Protein AF-A0A820QYN9-F1 (afdb_monomer_lite)

InterPro domains:
  IPR008030 NmrA-like domain [PF05368] (2-149)
  IPR036291 NAD(P)-binding domain superfamily [SSF51735] (1-142)
  IPR051164 NmrA-like oxidoreductase [PTHR42748] (2-148)

Secondary structure (DSSP, 8-state):
--EEEE---HHHHHHHHHHHHHHHHHHHHHHTS---EEEEEE---HHHHTTT-GGG--HHHHHHHHHHHHHTTS---SSS-EEEEEE---BGGGGTTSTTPPEEPTTS-EE---S-TT-----B-HHHHHHHHHHHHHTHHHHTT-EEE-

Organism: NCBI:txid433720

Radius of gyration: 17.47 Å; chains: 1; bounding box: 42×30×56 Å

Structure (mmCIF, N/CA/C/O backbone):
data_AF-A0A820QYN9-F1
#
_entry.id   AF-A0A820QYN9-F1
#
loop_
_atom_site.group_PDB
_atom_site.id
_atom_site.type_symbol
_atom_site.label_atom_id
_atom_site.label_alt_id
_atom_site.label_comp_id
_atom_site.label_asym_id
_atom_site.label_entity_id
_atom_site.label_seq_id
_atom_site.pdbx_PDB_ins_code
_atom_site.Cartn_x
_atom_site.Cartn_y
_atom_site.Cartn_z
_atom_site.occupancy
_atom_site.B_iso_or_equiv
_atom_site.auth_seq_id
_atom_site.auth_comp_id
_atom_site.auth_asym_id
_atom_site.auth_atom_id
_atom_site.pdbx_PDB_model_num
ATOM 1 N N . CYS A 1 1 ? -21.119 -4.024 9.370 1.00 60.19 1 CYS A N 1
ATOM 2 C CA . CYS A 1 1 ? -19.934 -4.549 8.656 1.00 60.19 1 CYS A CA 1
ATOM 3 C C . CYS A 1 1 ? -18.810 -4.736 9.675 1.00 6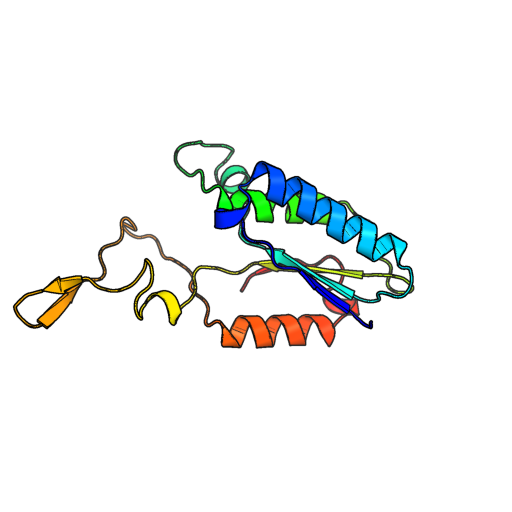0.19 1 CYS A C 1
ATOM 5 O O . CYS A 1 1 ? -18.641 -3.837 10.489 1.00 60.19 1 CYS A O 1
ATOM 7 N N . TYR A 1 2 ? -18.095 -5.868 9.686 1.00 88.06 2 TYR A N 1
ATOM 8 C CA . TYR A 1 2 ? -17.002 -6.101 10.649 1.00 88.06 2 TYR A CA 1
ATOM 9 C C . TYR A 1 2 ? -15.780 -5.216 10.352 1.00 88.06 2 TYR A C 1
ATOM 11 O O . TYR A 1 2 ? -15.259 -4.555 11.248 1.00 88.06 2 TYR A O 1
ATOM 19 N N . GLY A 1 3 ? -15.367 -5.129 9.089 1.00 95.25 3 GLY A N 1
ATOM 20 C CA . GLY A 1 3 ? -14.216 -4.336 8.678 1.00 95.25 3 GLY A CA 1
ATOM 21 C C . GLY A 1 3 ? -14.281 -3.921 7.214 1.00 95.25 3 GLY A C 1
ATOM 22 O O . GLY A 1 3 ? -15.192 -4.318 6.492 1.00 95.25 3 GLY A O 1
ATOM 23 N N . VAL A 1 4 ? -13.338 -3.089 6.787 1.00 97.56 4 VAL A N 1
ATOM 24 C CA . VAL A 1 4 ? -13.242 -2.589 5.411 1.00 97.56 4 VAL A CA 1
ATOM 25 C C . VAL A 1 4 ? -11.795 -2.641 4.942 1.00 97.56 4 VAL A C 1
ATOM 27 O O . VAL A 1 4 ? -10.883 -2.356 5.713 1.00 97.56 4 VAL A O 1
ATOM 30 N N . PHE A 1 5 ? -11.603 -2.997 3.676 1.00 98.38 5 PHE A N 1
ATOM 31 C CA . PHE A 1 5 ? -10.343 -2.844 2.962 1.00 98.38 5 PHE A CA 1
ATOM 32 C C . PHE A 1 5 ? -10.532 -1.742 1.921 1.00 98.38 5 PHE A C 1
ATOM 34 O O . PHE A 1 5 ? -11.375 -1.872 1.033 1.00 98.38 5 PHE A O 1
ATOM 41 N N . VAL A 1 6 ? -9.810 -0.634 2.069 1.00 98.38 6 VAL A N 1
ATOM 42 C CA . VAL A 1 6 ? -9.972 0.559 1.235 1.00 98.38 6 VAL A CA 1
ATOM 43 C C . VAL A 1 6 ? -8.789 0.677 0.292 1.00 98.38 6 VAL A C 1
ATOM 45 O O . VAL A 1 6 ? -7.654 0.847 0.730 1.00 98.38 6 VAL A O 1
ATOM 48 N N . ASN A 1 7 ? -9.077 0.625 -1.005 1.00 97.81 7 ASN A N 1
ATOM 49 C CA . ASN A 1 7 ? -8.119 0.884 -2.067 1.00 97.81 7 ASN A CA 1
ATOM 50 C C . ASN A 1 7 ? -8.708 1.898 -3.052 1.00 97.81 7 ASN A C 1
ATOM 52 O O . ASN A 1 7 ? -9.770 1.670 -3.627 1.00 97.81 7 ASN A O 1
ATOM 56 N N . THR A 1 8 ? -8.015 3.015 -3.223 1.00 97.31 8 THR A N 1
ATOM 57 C CA . THR A 1 8 ? -8.332 4.090 -4.174 1.00 97.31 8 THR A CA 1
ATOM 58 C C . THR A 1 8 ? -7.474 3.977 -5.438 1.00 97.31 8 THR A C 1
ATOM 60 O O . THR A 1 8 ? -6.556 3.158 -5.490 1.00 97.31 8 THR A O 1
ATOM 63 N N . ASP A 1 9 ? -7.756 4.782 -6.460 1.00 95.12 9 ASP A N 1
ATOM 64 C CA . ASP A 1 9 ? -7.000 4.767 -7.714 1.00 95.12 9 ASP A CA 1
ATOM 65 C C . ASP A 1 9 ? -6.595 6.176 -8.165 1.00 95.12 9 ASP A C 1
ATOM 67 O O . ASP A 1 9 ? -7.352 6.876 -8.843 1.00 95.12 9 ASP A O 1
ATOM 71 N N . SER A 1 10 ? -5.370 6.568 -7.815 1.00 93.94 10 SER A N 1
ATOM 72 C CA . SER A 1 10 ? -4.752 7.821 -8.254 1.00 93.94 10 SER A CA 1
ATOM 73 C C . SER A 1 10 ? -4.639 7.975 -9.774 1.00 93.94 10 SER A C 1
ATOM 75 O O . SER A 1 10 ? -4.606 9.112 -10.237 1.00 93.94 10 SER A O 1
ATOM 77 N N . PHE A 1 11 ? -4.613 6.898 -10.570 1.00 93.25 11 PHE A N 1
ATOM 78 C CA . PHE A 1 11 ? -4.604 7.046 -12.031 1.00 93.25 11 PHE A CA 1
ATOM 79 C C . PHE A 1 11 ? -5.915 7.649 -12.545 1.00 93.25 11 PHE A C 1
ATOM 81 O O . PHE A 1 11 ? -5.906 8.399 -13.518 1.00 93.25 11 PHE A O 1
ATOM 88 N N . THR A 1 12 ? -7.029 7.358 -11.869 1.00 95.75 12 THR A N 1
ATOM 89 C CA . THR A 1 12 ? -8.351 7.878 -12.232 1.00 95.75 12 THR A CA 1
ATOM 90 C C . THR A 1 12 ? -8.628 9.245 -11.611 1.00 95.75 12 THR A C 1
ATOM 92 O O . THR A 1 12 ? -9.139 10.134 -12.290 1.00 95.75 12 THR A O 1
ATOM 95 N N . ILE A 1 13 ? -8.337 9.423 -10.318 1.00 95.62 13 ILE A N 1
ATOM 96 C CA . ILE A 1 13 ? -8.771 10.623 -9.572 1.00 95.62 13 ILE A CA 1
ATOM 97 C C . ILE A 1 13 ? -7.656 11.650 -9.339 1.00 95.62 13 ILE A C 1
ATOM 99 O O . ILE A 1 13 ? -7.941 12.778 -8.941 1.00 95.62 13 ILE A O 1
ATOM 103 N N . GLY A 1 14 ? -6.402 11.286 -9.604 1.00 96.56 14 GLY A N 1
ATOM 104 C CA . GLY A 1 14 ? -5.234 12.105 -9.301 1.00 96.56 14 GLY A CA 1
ATOM 105 C C . GLY A 1 14 ? -4.887 12.138 -7.810 1.00 96.56 14 GLY A C 1
ATOM 106 O O . GLY A 1 14 ? -5.719 11.890 -6.933 1.00 96.56 14 GLY A O 1
ATOM 107 N N . GLU A 1 15 ? -3.637 12.499 -7.520 1.00 96.12 15 GLU A N 1
ATOM 108 C CA . GLU A 1 15 ? -3.089 12.499 -6.160 1.00 96.12 15 GLU A CA 1
ATOM 109 C C . GLU A 1 15 ? -3.909 13.369 -5.192 1.00 96.12 15 GLU A C 1
ATOM 111 O O . GLU A 1 15 ? -4.254 12.939 -4.091 1.00 96.12 15 GLU A O 1
ATOM 116 N N . GLN A 1 16 ? -4.263 14.590 -5.610 1.00 96.88 16 GLN A N 1
ATOM 117 C CA . GLN A 1 16 ? -4.970 15.551 -4.759 1.00 96.88 16 GLN A CA 1
ATOM 118 C C . GLN A 1 16 ? -6.328 15.010 -4.288 1.00 96.88 16 GLN A C 1
ATOM 120 O O . GLN A 1 16 ? -6.670 15.127 -3.107 1.00 96.88 16 GLN A O 1
ATOM 125 N N . ALA A 1 17 ? -7.104 14.415 -5.198 1.00 97.88 17 ALA A N 1
ATOM 126 C CA . ALA A 1 17 ? -8.398 13.845 -4.849 1.00 97.88 17 ALA A CA 1
ATOM 127 C C . ALA A 1 17 ? -8.241 12.547 -4.051 1.00 97.88 17 ALA A C 1
ATOM 129 O O . ALA A 1 17 ? -9.036 12.310 -3.143 1.00 97.88 17 ALA A O 1
ATOM 130 N N . GLU A 1 18 ? -7.216 11.734 -4.332 1.00 98.38 18 GLU A N 1
ATOM 131 C CA . GLU A 1 18 ? -6.937 10.516 -3.569 1.00 98.38 18 GLU A CA 1
ATOM 132 C C . GLU A 1 18 ? -6.633 10.818 -2.100 1.00 98.38 18 GLU A C 1
ATOM 134 O O . GLU A 1 18 ? -7.191 10.162 -1.219 1.00 98.38 18 GLU A O 1
ATOM 139 N N . VAL A 1 19 ? -5.825 11.843 -1.820 1.00 98.38 19 VAL A N 1
ATOM 140 C CA . VAL A 1 19 ? -5.513 12.251 -0.443 1.00 98.38 19 VAL A CA 1
ATOM 141 C C . VAL A 1 19 ? -6.779 12.672 0.302 1.00 98.38 19 VAL A C 1
ATOM 143 O O . VAL A 1 19 ? -7.042 12.182 1.402 1.00 98.38 19 VAL A O 1
ATOM 146 N N . PHE A 1 20 ? -7.595 13.541 -0.305 1.00 98.38 20 PHE A N 1
ATOM 147 C CA . PHE A 1 20 ? -8.856 13.969 0.299 1.00 98.38 20 PHE A CA 1
ATOM 148 C C . PHE A 1 20 ? -9.811 12.787 0.516 1.00 98.38 20 PHE A C 1
ATOM 150 O O . PHE A 1 20 ? -10.346 12.613 1.612 1.00 98.38 20 PHE A O 1
ATOM 157 N N . ALA A 1 21 ? -10.011 11.954 -0.508 1.00 98.31 21 ALA A N 1
ATOM 158 C CA . ALA A 1 21 ? -10.921 10.819 -0.449 1.00 98.31 21 ALA A CA 1
ATOM 159 C C . ALA A 1 21 ? -10.474 9.787 0.595 1.00 98.31 21 ALA A C 1
ATOM 161 O O . ALA A 1 21 ? -11.304 9.320 1.369 1.00 98.31 21 ALA A O 1
ATOM 162 N N . GLY A 1 22 ? -9.179 9.470 0.670 1.00 98.44 22 GLY A N 1
ATOM 163 C CA . GLY A 1 22 ? -8.634 8.524 1.645 1.00 98.44 22 GLY A CA 1
ATOM 164 C C . GLY A 1 22 ? -8.875 8.967 3.089 1.00 98.44 22 GLY A C 1
ATOM 165 O O . GLY A 1 22 ? -9.389 8.188 3.895 1.00 98.44 22 GLY A O 1
ATOM 166 N N . ILE A 1 23 ? -8.599 10.240 3.398 1.00 98.75 23 ILE A N 1
ATOM 167 C CA . ILE A 1 23 ? -8.901 10.833 4.712 1.00 98.75 23 ILE A CA 1
ATOM 168 C C . ILE A 1 23 ? -10.410 10.790 4.977 1.00 98.75 23 ILE A C 1
ATOM 170 O O . ILE A 1 23 ? -10.848 10.327 6.032 1.00 98.75 23 ILE A O 1
ATOM 174 N N . ARG A 1 24 ? -11.228 11.203 4.003 1.00 98.56 24 ARG A N 1
ATOM 175 C CA . ARG A 1 24 ? -12.680 11.274 4.184 1.00 98.56 24 ARG A CA 1
ATOM 176 C C . ARG A 1 24 ? -13.316 9.901 4.403 1.00 98.56 24 ARG A C 1
ATOM 178 O O . 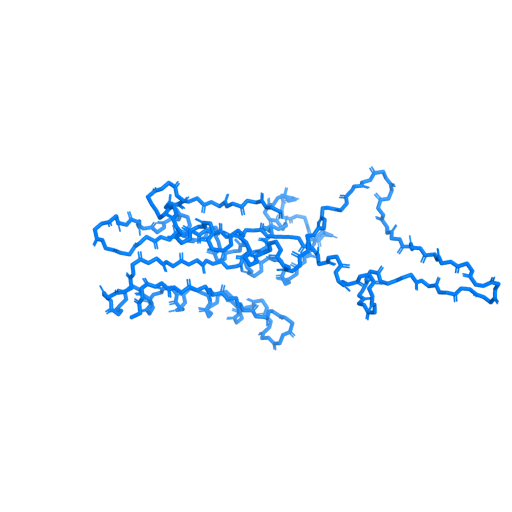ARG A 1 24 ? -14.225 9.772 5.222 1.00 98.56 24 ARG A O 1
ATOM 185 N N . ILE A 1 25 ? -12.843 8.869 3.709 1.00 98.50 25 ILE A N 1
ATOM 186 C CA . ILE A 1 25 ? -13.305 7.488 3.895 1.00 98.50 25 ILE A CA 1
ATOM 187 C C . ILE A 1 25 ? -12.961 6.994 5.310 1.00 98.50 25 ILE A C 1
ATOM 189 O O . ILE A 1 25 ? -13.809 6.374 5.955 1.00 98.50 25 ILE A O 1
ATOM 193 N N . PHE A 1 26 ? -11.774 7.317 5.835 1.00 98.50 26 PHE A N 1
ATOM 194 C CA . PHE A 1 26 ? -11.399 6.989 7.214 1.00 98.50 26 PHE A CA 1
ATOM 195 C C . PHE A 1 26 ? -12.298 7.685 8.249 1.00 98.50 26 PHE A C 1
ATOM 197 O O . PHE A 1 26 ? -12.757 7.059 9.208 1.00 98.50 26 PHE A O 1
ATOM 204 N N . GLU A 1 27 ? -12.592 8.972 8.061 1.00 98.25 27 GLU A N 1
ATOM 205 C CA . GLU A 1 27 ? -13.506 9.713 8.938 1.00 98.25 27 GLU A CA 1
ATOM 206 C C . GLU A 1 27 ? -14.911 9.103 8.941 1.00 98.25 27 GLU A C 1
ATOM 208 O O . GLU A 1 27 ? -15.498 8.901 10.004 1.00 98.25 27 GLU A O 1
ATOM 213 N N . LEU A 1 28 ? -15.443 8.763 7.762 1.00 97.88 28 LEU A N 1
ATOM 214 C CA . LEU A 1 28 ? -16.737 8.090 7.625 1.00 97.88 28 LEU A CA 1
ATOM 215 C C . LEU A 1 28 ? -16.737 6.734 8.341 1.00 97.88 28 LEU A C 1
ATOM 217 O O . LEU A 1 28 ? -17.688 6.407 9.051 1.00 97.88 28 LEU A O 1
ATOM 221 N N . ALA A 1 29 ? -15.652 5.971 8.215 1.00 96.88 29 ALA A N 1
ATOM 222 C CA . ALA A 1 29 ? -15.476 4.707 8.918 1.00 96.88 29 ALA A CA 1
ATOM 223 C C . ALA A 1 29 ? -15.540 4.874 10.448 1.00 96.88 29 ALA A C 1
ATOM 225 O O . ALA A 1 29 ? -16.216 4.088 11.117 1.00 96.88 29 ALA A O 1
ATOM 226 N N . LYS A 1 30 ? -14.923 5.929 11.003 1.00 95.12 30 LYS A N 1
ATOM 227 C CA . LYS A 1 30 ? -15.059 6.280 12.429 1.00 95.12 30 LYS A CA 1
ATOM 228 C C . LYS A 1 30 ? -16.493 6.685 12.789 1.00 95.12 30 LYS A C 1
ATOM 230 O O . LYS A 1 30 ? -17.002 6.233 13.812 1.00 95.12 30 LYS A O 1
ATOM 235 N N . GLN A 1 31 ? -17.153 7.497 11.959 1.00 95.94 31 GLN A N 1
ATOM 236 C CA . GLN A 1 31 ? -18.513 8.005 12.206 1.00 95.94 31 GLN A CA 1
ATOM 237 C C . GLN A 1 31 ? -19.572 6.897 12.270 1.00 95.94 31 GLN A C 1
ATOM 239 O O . GLN A 1 31 ? -20.515 6.998 13.049 1.00 95.94 31 GLN A O 1
ATOM 244 N N . VAL A 1 32 ? -19.411 5.824 11.491 1.00 94.69 32 VAL A N 1
ATOM 245 C CA . VAL A 1 32 ? -20.348 4.688 11.474 1.00 94.69 32 VAL A CA 1
ATOM 246 C C . VAL A 1 32 ? -20.439 3.978 12.834 1.00 94.69 32 VAL A C 1
ATOM 248 O O . VAL A 1 32 ? -21.454 3.342 13.122 1.00 94.69 32 VAL A O 1
ATOM 251 N N . GLY A 1 33 ? -19.392 4.032 13.667 1.00 92.25 33 GLY A N 1
ATOM 252 C CA . GLY A 1 33 ? -19.367 3.497 15.039 1.00 92.25 33 GLY A CA 1
ATOM 253 C C . GLY A 1 33 ? -19.414 1.966 15.174 1.00 92.25 33 GLY A C 1
ATOM 254 O O . GLY A 1 33 ? -18.989 1.418 16.189 1.00 92.25 33 GLY A O 1
ATOM 255 N N . THR A 1 34 ? -19.889 1.249 14.153 1.00 94.94 34 THR A N 1
ATOM 256 C CA . THR A 1 34 ? -20.002 -0.221 14.150 1.00 94.94 34 THR A CA 1
ATOM 257 C C . THR A 1 34 ? -18.820 -0.931 13.492 1.00 94.94 34 THR A C 1
ATOM 259 O O . THR A 1 34 ? -18.662 -2.138 13.678 1.00 94.94 34 THR A O 1
ATOM 262 N N . LEU A 1 35 ? -17.976 -0.207 12.750 1.00 96.38 35 LEU A N 1
ATOM 263 C CA . LEU A 1 35 ? -16.806 -0.771 12.083 1.00 96.38 35 LEU A CA 1
ATOM 264 C C . LEU A 1 35 ? -15.721 -1.126 13.106 1.00 96.38 35 LEU A C 1
ATOM 266 O O . LEU A 1 35 ? -15.363 -0.306 13.950 1.00 96.38 35 LEU A O 1
ATOM 270 N N . LYS A 1 36 ? -15.178 -2.344 13.034 1.00 97.06 36 LYS A N 1
ATOM 271 C CA . LYS A 1 36 ? -14.175 -2.831 13.989 1.00 97.06 36 LYS A CA 1
ATOM 272 C C . LYS A 1 36 ? -12.756 -2.759 13.458 1.00 97.06 36 LYS A C 1
ATOM 274 O O . LYS A 1 36 ? -11.854 -2.524 14.262 1.00 97.06 36 LYS A O 1
ATOM 279 N N . HIS A 1 37 ? -12.549 -2.933 12.154 1.00 98.06 37 HIS A N 1
ATOM 280 C CA . HIS A 1 37 ? -11.214 -2.927 11.551 1.00 98.06 37 HIS A CA 1
ATOM 281 C C . HIS A 1 37 ? -11.203 -2.215 10.198 1.00 98.06 37 HIS A C 1
ATOM 283 O O . HIS A 1 37 ? -11.922 -2.596 9.278 1.00 98.06 37 HIS A O 1
ATOM 289 N N . TYR A 1 38 ? -10.381 -1.181 10.080 1.00 98.56 38 TYR A N 1
ATOM 290 C CA . TYR A 1 38 ? -10.121 -0.459 8.842 1.00 98.56 38 TYR A CA 1
ATOM 291 C C . TYR A 1 38 ? -8.739 -0.822 8.291 1.00 98.56 38 TYR A C 1
ATOM 293 O O . TYR A 1 38 ? -7.750 -0.689 9.006 1.00 98.56 38 TYR A O 1
ATOM 301 N N . ILE A 1 39 ? -8.651 -1.237 7.031 1.00 98.69 39 ILE A N 1
ATOM 302 C CA . ILE A 1 39 ? -7.379 -1.492 6.348 1.00 98.69 39 ILE A CA 1
ATOM 303 C C . ILE A 1 39 ? -7.240 -0.509 5.189 1.00 98.69 39 ILE A C 1
ATOM 305 O O . ILE A 1 39 ? -8.112 -0.449 4.323 1.00 98.69 39 ILE A O 1
ATOM 309 N N . TRP A 1 40 ? -6.139 0.240 5.164 1.00 98.75 40 TRP A N 1
ATOM 310 C CA . TRP A 1 40 ? -5.752 1.072 4.024 1.00 98.75 40 TRP A CA 1
ATOM 311 C C . TRP A 1 40 ? -4.769 0.323 3.127 1.00 98.75 40 TRP A C 1
ATOM 313 O O . TRP A 1 40 ? -3.708 -0.099 3.589 1.00 98.75 40 TRP A O 1
ATOM 323 N N . SER A 1 41 ? -5.118 0.177 1.851 1.00 98.50 41 SER A N 1
ATOM 324 C CA . SER A 1 41 ? -4.223 -0.325 0.811 1.00 98.50 41 SER A CA 1
ATOM 325 C C . SER A 1 41 ? -3.284 0.794 0.380 1.00 98.50 41 SER A C 1
ATOM 327 O O . SER A 1 41 ? -3.689 1.719 -0.331 1.00 98.50 41 SER A O 1
ATOM 329 N N . SER A 1 42 ? -2.034 0.716 0.826 1.00 98.25 42 SER A N 1
ATOM 330 C CA . SER A 1 42 ? -1.031 1.742 0.583 1.00 98.25 42 SER A CA 1
ATOM 331 C C . SER A 1 42 ? 0.030 1.307 -0.419 1.00 98.25 42 SER A C 1
ATOM 333 O O . SER A 1 42 ? 0.226 0.131 -0.725 1.00 98.25 42 SER A O 1
ATOM 335 N N . LEU A 1 43 ? 0.756 2.314 -0.882 1.00 97.44 43 LEU A N 1
ATOM 336 C CA . LEU A 1 43 ? 2.067 2.198 -1.492 1.00 97.44 43 LEU A CA 1
ATOM 337 C C . LEU A 1 43 ? 3.051 3.025 -0.653 1.00 97.44 43 LEU A C 1
ATOM 339 O O . LEU A 1 43 ? 2.659 3.741 0.276 1.00 97.44 43 LEU A O 1
ATOM 343 N N . ASP A 1 44 ? 4.342 2.905 -0.943 1.00 96.00 44 ASP A N 1
ATOM 344 C CA . ASP A 1 44 ? 5.355 3.671 -0.228 1.00 96.00 44 ASP A CA 1
ATOM 345 C C . ASP A 1 44 ? 5.226 5.178 -0.477 1.00 96.00 44 ASP A C 1
ATOM 347 O O . ASP A 1 44 ? 5.018 5.621 -1.601 1.00 96.00 44 ASP A O 1
ATOM 351 N N . TYR A 1 45 ? 5.455 5.989 0.559 1.00 96.69 45 TYR A N 1
ATOM 352 C CA . TYR A 1 45 ? 5.542 7.439 0.402 1.00 96.69 45 TYR A CA 1
ATOM 353 C C . TYR A 1 45 ? 6.919 7.837 -0.160 1.00 96.69 45 TYR A C 1
ATOM 355 O O . TYR A 1 45 ? 7.820 8.232 0.587 1.00 96.69 45 TYR A O 1
ATOM 363 N N . ILE A 1 46 ? 7.096 7.680 -1.475 1.00 96.06 46 ILE A N 1
ATOM 364 C CA . ILE A 1 46 ? 8.389 7.805 -2.161 1.00 96.06 46 ILE A CA 1
ATOM 365 C C . ILE A 1 46 ? 9.025 9.168 -1.918 1.00 96.06 46 ILE A C 1
ATOM 367 O O . ILE A 1 46 ? 10.160 9.218 -1.454 1.00 96.06 46 ILE A O 1
ATOM 371 N N . THR A 1 47 ? 8.287 10.259 -2.123 1.00 95.94 47 THR A N 1
ATOM 372 C CA . THR A 1 47 ? 8.818 11.616 -1.931 1.00 95.94 47 THR A CA 1
ATOM 373 C C . THR A 1 47 ? 9.327 11.826 -0.502 1.00 95.94 47 THR A C 1
ATOM 375 O O . THR A 1 47 ? 10.397 12.393 -0.312 1.00 95.94 47 THR A O 1
ATOM 378 N N . LYS A 1 48 ? 8.646 11.301 0.527 1.00 96.69 48 LYS A N 1
ATOM 379 C CA . LYS A 1 48 ? 9.155 11.353 1.911 1.00 96.69 48 LYS A CA 1
ATOM 380 C C . LYS A 1 48 ? 10.419 10.501 2.088 1.00 96.69 48 LYS A C 1
ATOM 382 O O . LYS A 1 48 ? 11.373 10.952 2.719 1.00 96.69 48 LYS A O 1
ATOM 387 N N . LYS A 1 49 ? 10.456 9.289 1.519 1.00 95.81 49 LYS A N 1
ATOM 388 C CA . LYS A 1 49 ? 11.618 8.380 1.587 1.00 95.81 49 LYS A CA 1
ATOM 389 C C . LYS A 1 49 ? 12.864 8.935 0.895 1.00 95.81 49 LYS A C 1
ATOM 391 O O . LYS A 1 49 ? 13.973 8.656 1.337 1.00 95.81 49 LYS A O 1
ATOM 396 N N . THR A 1 50 ? 12.693 9.702 -0.175 1.00 96.50 50 THR A N 1
ATOM 397 C CA . THR A 1 50 ? 13.787 10.268 -0.978 1.00 96.50 50 THR A CA 1
ATOM 398 C C . THR A 1 50 ? 14.164 11.688 -0.557 1.00 96.50 50 THR A C 1
ATOM 400 O O . THR A 1 50 ? 14.836 12.395 -1.307 1.00 96.50 50 THR A O 1
ATOM 403 N N . ASN A 1 51 ? 13.760 12.107 0.649 1.00 97.19 51 ASN A N 1
ATOM 404 C CA . ASN A 1 51 ? 14.002 13.445 1.189 1.00 97.19 51 ASN A CA 1
ATOM 405 C C . ASN A 1 51 ? 13.477 14.569 0.275 1.00 97.19 51 ASN A C 1
ATOM 407 O O . ASN A 1 51 ? 14.162 15.554 0.007 1.00 97.19 51 ASN A O 1
ATOM 411 N N . TYR A 1 52 ? 12.250 14.397 -0.211 1.00 96.19 52 TYR A N 1
ATOM 412 C CA . TYR A 1 52 ? 11.508 15.343 -1.043 1.00 96.19 52 TYR A CA 1
ATOM 413 C C . TYR A 1 52 ? 12.206 15.707 -2.355 1.00 96.19 52 TYR A C 1
ATOM 415 O O . TYR A 1 52 ? 12.041 16.809 -2.872 1.00 96.19 52 TYR A O 1
ATOM 423 N N . ASN A 1 53 ? 12.988 14.776 -2.905 1.00 96.62 53 ASN A N 1
ATOM 424 C CA . ASN A 1 53 ? 13.648 14.978 -4.183 1.00 96.62 53 ASN A CA 1
ATOM 425 C C . ASN A 1 53 ? 12.656 14.742 -5.346 1.00 96.62 53 ASN A C 1
ATOM 427 O O . ASN A 1 53 ? 12.216 13.602 -5.530 1.00 96.62 53 ASN A O 1
ATOM 431 N N . PRO A 1 54 ? 12.342 15.773 -6.156 1.00 94.94 54 PRO A N 1
ATOM 432 C CA . PRO A 1 54 ? 11.318 15.689 -7.199 1.00 94.94 54 PRO A CA 1
ATOM 433 C C . PRO A 1 54 ? 11.680 14.733 -8.343 1.00 94.94 54 PRO A C 1
ATOM 435 O O . PRO A 1 54 ? 10.799 14.284 -9.064 1.00 94.94 54 PRO A O 1
ATOM 438 N N . ILE A 1 55 ? 12.955 14.356 -8.511 1.00 95.25 55 ILE A N 1
ATOM 439 C CA . ILE A 1 55 ? 13.344 13.421 -9.584 1.00 95.25 55 ILE A CA 1
ATOM 440 C C . ILE A 1 55 ? 12.826 11.994 -9.354 1.00 95.25 55 ILE A C 1
ATOM 442 O O . ILE A 1 55 ? 12.824 11.190 -10.281 1.00 95.25 55 ILE A O 1
ATOM 446 N N . TYR A 1 56 ? 12.437 11.667 -8.119 1.00 92.69 56 TYR A N 1
ATOM 447 C CA . TYR A 1 56 ? 11.902 10.358 -7.739 1.00 92.69 56 TYR A CA 1
ATOM 448 C C . TYR A 1 56 ? 10.394 10.406 -7.471 1.00 92.69 56 TYR A C 1
ATOM 450 O O . TYR A 1 56 ? 9.855 9.501 -6.838 1.00 92.69 56 TYR A O 1
ATOM 458 N N . GLU A 1 57 ? 9.718 11.478 -7.878 1.00 91.06 57 GLU A N 1
ATOM 459 C CA . GLU A 1 57 ? 8.291 11.649 -7.641 1.00 91.06 57 GLU A CA 1
ATOM 460 C C . GLU A 1 57 ? 7.463 10.575 -8.362 1.00 91.06 57 GLU A C 1
ATOM 462 O O . GLU A 1 57 ? 7.756 10.169 -9.486 1.00 91.06 57 GLU A O 1
ATOM 467 N N . CYS A 1 58 ? 6.442 10.072 -7.668 1.00 93.75 58 CYS A N 1
ATOM 468 C CA . CYS A 1 58 ? 5.562 9.025 -8.155 1.00 93.75 58 CYS A CA 1
ATOM 469 C C . CYS A 1 58 ? 4.164 9.239 -7.562 1.00 93.75 58 CYS A C 1
ATOM 471 O O . CYS A 1 58 ? 3.847 8.732 -6.485 1.00 93.75 58 CYS A O 1
ATOM 473 N N . ASP A 1 59 ? 3.338 10.025 -8.248 1.00 92.75 59 ASP A N 1
ATOM 474 C CA . ASP A 1 59 ? 2.062 10.557 -7.744 1.00 92.75 59 ASP A CA 1
ATOM 475 C C . ASP A 1 59 ? 1.143 9.473 -7.170 1.00 92.75 59 ASP A C 1
ATOM 477 O O . ASP A 1 59 ? 0.643 9.581 -6.050 1.00 92.75 59 ASP A O 1
ATOM 481 N N . HIS A 1 60 ? 0.980 8.369 -7.905 1.00 93.50 60 HIS A N 1
ATOM 482 C CA . HIS A 1 60 ? 0.105 7.269 -7.497 1.00 93.50 60 HIS A CA 1
ATOM 483 C C . HIS A 1 60 ? 0.620 6.486 -6.278 1.00 93.50 60 HIS A C 1
ATOM 485 O O . HIS A 1 60 ? -0.175 5.873 -5.566 1.00 93.50 60 HIS A O 1
ATOM 491 N N . TYR A 1 61 ? 1.927 6.530 -6.000 1.00 96.81 61 TYR A N 1
ATOM 492 C CA . TYR A 1 61 ? 2.500 6.041 -4.743 1.00 96.81 61 TYR A CA 1
ATOM 493 C C . TYR A 1 61 ? 2.297 7.059 -3.621 1.00 96.81 61 TYR A C 1
ATOM 495 O O . TYR A 1 61 ? 1.883 6.725 -2.508 1.00 96.81 61 TYR A O 1
ATOM 503 N N . ASN A 1 62 ? 2.590 8.322 -3.921 1.00 96.88 62 ASN A N 1
ATOM 504 C CA . ASN A 1 62 ? 2.645 9.383 -2.938 1.00 96.88 62 ASN A CA 1
ATOM 505 C C . ASN A 1 62 ? 1.258 9.745 -2.378 1.00 96.88 62 ASN A C 1
ATOM 507 O O . ASN A 1 62 ? 1.161 10.046 -1.188 1.00 96.88 62 ASN A O 1
ATOM 511 N N . GLY A 1 63 ? 0.184 9.691 -3.174 1.00 97.44 63 GLY A N 1
ATOM 512 C CA . GLY A 1 63 ? -1.192 9.905 -2.699 1.00 97.44 63 GLY A CA 1
ATOM 513 C C . GLY A 1 63 ? -1.562 8.936 -1.575 1.00 97.44 63 GLY A C 1
ATOM 514 O O . GLY A 1 63 ? -1.880 9.349 -0.455 1.00 97.44 63 GLY A O 1
ATOM 515 N N . LYS A 1 64 ? -1.383 7.636 -1.828 1.00 98.19 64 LYS A N 1
ATOM 516 C CA . LYS A 1 64 ? -1.564 6.569 -0.834 1.00 98.19 64 LYS A CA 1
ATOM 517 C C . LYS A 1 64 ? -0.651 6.712 0.377 1.00 98.19 64 LYS A C 1
ATOM 519 O O . LYS A 1 64 ? -1.121 6.601 1.512 1.00 98.19 64 LYS A O 1
ATOM 524 N N . GLY A 1 65 ? 0.629 6.993 0.136 1.00 98.12 65 GLY A N 1
ATOM 525 C CA . GLY A 1 65 ? 1.635 7.163 1.177 1.00 98.12 65 GLY A CA 1
ATOM 526 C C . GLY A 1 65 ? 1.341 8.333 2.122 1.00 98.12 65 GLY A C 1
ATOM 527 O O . GLY A 1 65 ? 1.551 8.210 3.327 1.00 98.12 65 GLY A O 1
ATOM 528 N N . ARG A 1 66 ? 0.790 9.445 1.616 1.00 98.12 66 ARG A N 1
ATOM 529 C CA . ARG A 1 66 ? 0.359 10.590 2.439 1.00 98.12 66 ARG A CA 1
ATOM 530 C C . ARG A 1 66 ? -0.795 10.233 3.366 1.00 98.12 66 ARG A C 1
ATOM 532 O O . ARG A 1 66 ? -0.749 10.578 4.544 1.00 98.12 66 ARG A O 1
ATOM 539 N N . VAL A 1 67 ? -1.803 9.523 2.855 1.00 98.62 67 VAL A N 1
ATOM 540 C CA . VAL A 1 67 ? -2.931 9.053 3.676 1.00 98.62 67 VAL A CA 1
ATOM 541 C C . VAL A 1 67 ? -2.433 8.094 4.757 1.00 98.62 67 VAL A C 1
ATOM 543 O O . VAL A 1 67 ? -2.800 8.252 5.917 1.00 98.62 67 VAL A O 1
ATOM 546 N N . ALA A 1 68 ? -1.544 7.158 4.410 1.00 98.56 68 ALA A N 1
ATOM 547 C CA . ALA A 1 68 ? -0.929 6.230 5.358 1.00 98.56 68 ALA A CA 1
ATOM 548 C C . ALA A 1 68 ? -0.122 6.944 6.461 1.00 98.56 68 ALA A C 1
ATOM 550 O O . ALA A 1 68 ? -0.220 6.585 7.634 1.00 98.56 68 ALA A O 1
ATOM 551 N N . ASP A 1 69 ? 0.657 7.971 6.113 1.00 98.06 69 ASP A N 1
ATOM 552 C CA . ASP A 1 69 ? 1.437 8.766 7.074 1.00 98.06 69 ASP A CA 1
ATOM 553 C C . ASP A 1 69 ? 0.532 9.574 8.020 1.00 98.06 69 ASP A C 1
ATOM 555 O O . ASP A 1 69 ? 0.754 9.603 9.232 1.00 98.06 69 ASP A O 1
ATOM 559 N N . TRP A 1 70 ? -0.541 10.168 7.486 1.00 98.31 70 TRP A N 1
ATOM 560 C CA . TRP A 1 70 ? -1.568 10.851 8.278 1.00 98.31 70 TRP A CA 1
ATOM 561 C C . TRP A 1 70 ? -2.341 9.886 9.191 1.00 98.31 70 TRP A C 1
ATOM 563 O O . TRP A 1 70 ? -2.595 10.204 10.357 1.00 98.31 70 TRP A O 1
ATOM 573 N N . MET A 1 71 ? -2.684 8.693 8.690 1.00 98.19 71 MET A N 1
ATOM 574 C CA . MET A 1 71 ? -3.388 7.650 9.443 1.00 98.19 71 MET A CA 1
ATOM 575 C C . MET A 1 71 ? -2.605 7.213 10.682 1.00 98.19 71 MET A C 1
ATOM 577 O O . MET A 1 71 ? -3.210 6.968 11.723 1.00 98.19 71 MET A O 1
ATOM 581 N N . GLN A 1 72 ? -1.272 7.180 10.602 1.00 97.56 72 GLN A N 1
ATOM 582 C CA . GLN A 1 72 ? -0.410 6.836 11.737 1.00 97.56 72 GLN A CA 1
ATOM 583 C C . GLN A 1 72 ? -0.530 7.797 12.925 1.00 97.56 72 GLN A C 1
ATOM 585 O O . GLN A 1 72 ? -0.179 7.425 14.042 1.00 97.56 72 GLN A O 1
ATOM 590 N N . GLN A 1 73 ? -1.071 8.999 12.713 1.00 97.44 73 GLN A N 1
ATOM 591 C CA . GLN A 1 73 ? -1.344 9.970 13.775 1.00 97.44 73 GLN A CA 1
ATOM 592 C C . GLN A 1 73 ? -2.750 9.821 14.382 1.00 97.44 73 GLN A C 1
ATOM 594 O O . GLN A 1 73 ? -3.104 10.557 15.300 1.00 97.44 73 GLN A O 1
ATOM 599 N N . GLN A 1 74 ? -3.572 8.890 13.883 1.00 97.50 74 GLN A N 1
ATOM 600 C CA . GLN A 1 74 ? -4.955 8.723 14.325 1.00 97.50 74 GLN A CA 1
ATOM 601 C C . GLN A 1 74 ? -5.071 7.707 15.468 1.00 97.50 74 GLN A C 1
ATOM 603 O O . GLN A 1 74 ? -4.412 6.661 15.447 1.00 97.50 74 GLN A O 1
ATOM 608 N N . PRO A 1 75 ? -5.975 7.925 16.440 1.00 95.94 75 PRO A N 1
ATOM 609 C CA . PRO A 1 75 ? -6.194 6.968 17.513 1.00 95.94 75 PRO A CA 1
ATOM 610 C C . PRO A 1 75 ? -6.751 5.642 16.975 1.00 95.94 75 PRO A C 1
ATOM 612 O O . PRO A 1 75 ? -7.689 5.600 16.165 1.00 95.94 75 PRO A O 1
ATOM 615 N N . SER A 1 76 ? -6.202 4.543 17.484 1.00 96.69 76 SER A N 1
ATOM 616 C CA . SER A 1 76 ? -6.692 3.183 17.261 1.00 96.69 76 SER A CA 1
ATOM 617 C C . SER A 1 76 ? -7.188 2.624 18.587 1.00 96.69 76 SER A C 1
ATOM 619 O O . SER A 1 76 ? -6.447 2.621 19.566 1.00 96.69 76 SER A O 1
ATOM 621 N N . ASP A 1 77 ? -8.444 2.186 18.628 1.00 93.50 77 ASP A N 1
ATOM 622 C CA . ASP A 1 77 ? -9.079 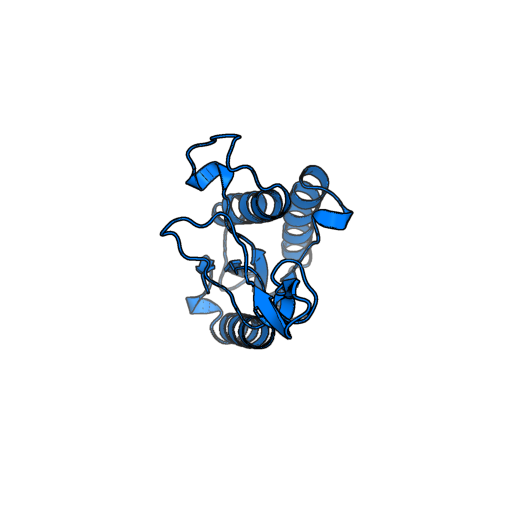1.694 19.850 1.00 93.50 77 ASP A CA 1
ATOM 623 C C . ASP A 1 77 ? -9.509 0.242 19.659 1.00 93.50 77 ASP A C 1
ATOM 625 O O . ASP A 1 77 ? -10.328 -0.073 18.790 1.00 93.50 77 ASP A O 1
ATOM 629 N N . ILE A 1 78 ? -8.972 -0.644 20.500 1.00 93.69 78 ILE A N 1
ATOM 630 C CA . ILE A 1 78 ? -9.287 -2.068 20.456 1.00 93.69 78 ILE A CA 1
ATOM 631 C C . ILE A 1 78 ? -10.762 -2.343 20.773 1.00 93.69 78 ILE A C 1
ATOM 633 O O . ILE A 1 78 ? -11.329 -3.275 20.204 1.00 93.69 78 ILE A O 1
ATOM 637 N N . ASN A 1 79 ? -11.413 -1.509 21.586 1.00 92.44 79 ASN A N 1
ATOM 638 C CA . ASN A 1 79 ? -12.840 -1.621 21.900 1.00 92.44 79 ASN A CA 1
ATOM 639 C C . ASN A 1 79 ? -13.721 -0.968 20.816 1.00 92.44 79 ASN A C 1
ATOM 641 O O . ASN A 1 79 ? -14.869 -1.370 20.592 1.00 92.44 79 ASN A O 1
ATOM 645 N N . GLY A 1 80 ? -13.156 0.006 20.103 1.00 94.19 80 GLY A N 1
ATOM 646 C CA . GLY A 1 80 ? -13.763 0.717 18.986 1.00 94.19 80 GLY A CA 1
ATOM 647 C C . GLY A 1 80 ? -13.311 0.197 17.621 1.00 94.19 80 GLY A C 1
ATOM 648 O O . GLY A 1 80 ? -13.371 -0.999 17.324 1.00 94.19 80 GLY A O 1
ATOM 649 N N . MET A 1 81 ? -12.8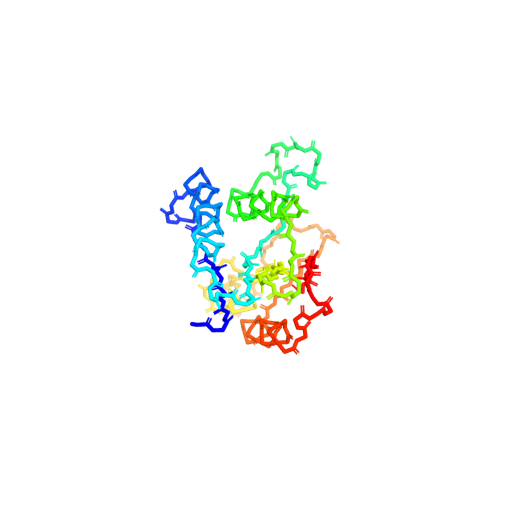99 1.128 16.763 1.00 96.94 81 MET A N 1
ATOM 650 C CA . MET A 1 81 ? -12.338 0.842 15.445 1.00 96.94 81 MET A CA 1
ATOM 651 C C . MET A 1 81 ? -10.813 0.912 15.510 1.00 96.94 81 MET A C 1
ATOM 653 O O . MET A 1 81 ? -10.266 1.988 15.796 1.00 96.94 81 MET A O 1
ATOM 657 N N . VAL A 1 82 ? -10.148 -0.192 15.161 1.00 98.19 82 VAL A N 1
ATOM 658 C CA . VAL A 1 82 ? -8.708 -0.184 14.883 1.00 98.19 82 VAL A CA 1
ATOM 659 C C . VAL A 1 82 ? -8.443 0.058 13.410 1.00 98.19 82 VAL A C 1
ATOM 661 O O . VAL A 1 82 ? -9.305 -0.193 12.561 1.00 98.19 82 VAL A O 1
ATOM 664 N N . TRP A 1 83 ? -7.234 0.508 13.109 1.00 98.56 83 TRP A N 1
ATOM 665 C CA . TRP A 1 83 ? -6.758 0.646 11.743 1.00 98.56 83 TRP A CA 1
ATOM 666 C C . TRP A 1 83 ? -5.430 -0.088 11.534 1.00 98.56 83 TRP A C 1
ATOM 668 O O . TRP A 1 83 ? -4.634 -0.228 12.463 1.00 98.56 83 TRP A O 1
ATOM 678 N N . SER A 1 84 ? -5.211 -0.546 10.306 1.00 98.75 84 SER A N 1
ATOM 679 C CA . SER A 1 84 ? -3.965 -1.133 9.811 1.00 98.75 84 SER A CA 1
ATOM 680 C C . SER A 1 84 ? -3.687 -0.613 8.401 1.00 98.75 84 SER A C 1
ATOM 682 O O . SER A 1 84 ? -4.600 -0.169 7.699 1.00 98.75 84 SER A O 1
ATOM 684 N N . ILE A 1 85 ? -2.431 -0.677 7.978 1.00 98.88 85 ILE A N 1
ATOM 685 C CA . ILE A 1 85 ? -1.993 -0.337 6.626 1.00 98.88 85 ILE A CA 1
ATOM 686 C C . ILE A 1 85 ? -1.372 -1.594 6.011 1.00 98.88 85 ILE A C 1
ATOM 688 O O . ILE A 1 85 ? -0.643 -2.321 6.686 1.00 98.88 85 ILE A O 1
ATOM 692 N N . LEU A 1 86 ? -1.698 -1.863 4.751 1.00 98.69 86 LEU A N 1
ATOM 693 C CA . LEU A 1 86 ? -1.043 -2.879 3.936 1.00 98.69 86 LEU A CA 1
ATOM 694 C C . LEU A 1 86 ? -0.320 -2.160 2.799 1.00 98.69 86 LEU A C 1
ATOM 696 O O . LEU A 1 86 ? -0.965 -1.700 1.857 1.00 98.69 86 LEU A O 1
ATOM 700 N N . THR A 1 87 ? 0.997 -2.018 2.912 1.00 98.25 87 THR A N 1
ATOM 701 C CA . THR A 1 87 ? 1.837 -1.415 1.875 1.00 98.25 87 THR A CA 1
ATOM 702 C C . THR A 1 87 ? 2.368 -2.502 0.957 1.00 98.25 87 THR A C 1
ATOM 704 O O . THR A 1 87 ? 2.993 -3.453 1.416 1.00 98.25 87 THR A O 1
ATOM 707 N N . THR A 1 88 ? 2.136 -2.333 -0.341 1.00 97.19 88 THR A N 1
ATOM 708 C CA . THR A 1 88 ? 2.493 -3.319 -1.371 1.00 97.19 88 THR A CA 1
ATOM 709 C C . THR A 1 88 ? 3.409 -2.713 -2.437 1.00 97.19 88 THR A C 1
ATOM 711 O O . THR A 1 88 ? 3.729 -1.519 -2.400 1.00 97.19 88 THR A O 1
ATOM 714 N N . GLY A 1 89 ? 3.855 -3.543 -3.382 1.00 93.44 89 GLY A N 1
ATOM 715 C CA . GLY A 1 89 ? 4.624 -3.140 -4.560 1.00 93.44 89 GLY A CA 1
ATOM 716 C C . GLY A 1 89 ? 3.899 -3.419 -5.883 1.00 93.44 89 GLY A C 1
ATOM 717 O O . GLY A 1 89 ? 2.722 -3.786 -5.893 1.00 93.44 89 GLY A O 1
ATOM 718 N N . PRO A 1 90 ? 4.595 -3.261 -7.023 1.00 93.50 90 PRO A N 1
ATOM 719 C CA . PRO A 1 90 ? 4.057 -3.618 -8.327 1.00 93.50 90 PRO A CA 1
ATOM 720 C C . PRO A 1 90 ? 3.641 -5.090 -8.390 1.00 93.50 90 PRO A C 1
ATOM 722 O O . PRO A 1 90 ? 4.277 -5.962 -7.796 1.00 93.50 90 PRO A O 1
ATOM 725 N N . TYR A 1 91 ? 2.586 -5.367 -9.149 1.00 94.69 91 TYR A N 1
ATOM 726 C CA . TYR A 1 91 ? 2.027 -6.712 -9.243 1.00 94.69 91 TYR A CA 1
ATOM 727 C C . TYR A 1 91 ? 2.875 -7.616 -10.141 1.00 94.69 91 TYR A C 1
ATOM 729 O O . TYR A 1 91 ? 3.284 -7.202 -11.230 1.00 94.69 91 TYR A O 1
ATOM 737 N N . MET A 1 92 ? 3.085 -8.870 -9.737 1.00 95.00 92 MET A N 1
ATOM 738 C CA . MET A 1 92 ? 3.699 -9.898 -10.590 1.00 95.00 92 MET A CA 1
ATOM 739 C C . MET A 1 92 ? 2.894 -10.100 -11.877 1.00 95.00 92 MET A C 1
ATOM 741 O O . MET A 1 92 ? 3.453 -10.339 -12.944 1.00 95.00 92 MET A O 1
ATOM 745 N N . GLU A 1 93 ? 1.578 -9.935 -11.806 1.00 94.50 93 GLU A N 1
ATOM 746 C CA . GLU A 1 93 ? 0.653 -10.035 -12.927 1.00 94.50 93 GLU A CA 1
ATOM 747 C C . GLU A 1 93 ? 0.936 -8.991 -14.018 1.00 94.50 93 GLU A C 1
ATOM 749 O O . GLU A 1 93 ? 0.667 -9.247 -15.192 1.00 94.50 93 GLU A O 1
ATOM 754 N N . SER A 1 94 ? 1.581 -7.867 -13.684 1.00 91.44 94 SER A N 1
ATOM 755 C CA . SER A 1 94 ? 2.020 -6.870 -14.669 1.00 91.44 94 SER A CA 1
ATOM 756 C C . SER A 1 94 ? 3.098 -7.393 -15.629 1.00 91.44 94 SER A C 1
ATOM 758 O O . SER A 1 94 ? 3.356 -6.747 -16.644 1.00 91.44 94 SER A O 1
ATOM 760 N N . LEU A 1 95 ? 3.699 -8.562 -15.363 1.00 91.06 95 LEU A N 1
ATOM 761 C CA . LEU A 1 95 ? 4.590 -9.266 -16.297 1.00 91.06 95 LEU A CA 1
ATOM 762 C C . LEU A 1 95 ? 3.829 -9.867 -17.497 1.00 91.06 95 LEU A C 1
ATOM 764 O O . LEU A 1 95 ? 4.432 -10.114 -18.542 1.00 91.06 95 LEU A O 1
ATOM 768 N N . TYR A 1 96 ? 2.512 -10.073 -17.377 1.00 86.44 96 TYR A N 1
ATOM 769 C CA . TYR A 1 96 ? 1.654 -10.708 -18.387 1.00 86.44 96 TYR A CA 1
ATOM 770 C C . TYR A 1 96 ? 0.766 -9.696 -19.132 1.00 86.44 96 TYR A C 1
ATOM 772 O O . TYR A 1 96 ? -0.434 -9.904 -19.288 1.00 86.44 96 TYR A O 1
ATOM 780 N N . GLY A 1 97 ? 1.358 -8.599 -19.613 1.00 76.12 97 GLY A N 1
ATOM 781 C CA . GLY A 1 97 ? 0.660 -7.583 -20.419 1.00 76.12 97 GLY A CA 1
ATOM 782 C C . GLY A 1 97 ? 0.462 -6.228 -19.735 1.00 76.12 97 GLY A C 1
ATOM 783 O O . GLY A 1 97 ? -0.276 -5.392 -20.249 1.00 76.12 97 GLY A O 1
ATOM 784 N N . GLY A 1 98 ? 1.116 -6.004 -18.593 1.00 84.00 98 GLY A N 1
ATOM 785 C CA . GLY A 1 98 ? 1.187 -4.701 -17.937 1.00 84.00 98 GLY A CA 1
ATOM 786 C C . GLY A 1 98 ? 2.477 -3.943 -18.257 1.00 84.00 98 GLY A C 1
ATOM 787 O O . GLY A 1 98 ? 3.226 -4.275 -19.174 1.00 84.00 98 GLY A O 1
ATOM 788 N N . THR A 1 99 ? 2.767 -2.933 -17.440 1.00 84.88 99 THR A N 1
ATOM 789 C CA . THR A 1 99 ? 3.944 -2.056 -17.576 1.00 84.88 99 THR A CA 1
ATOM 790 C C . THR A 1 99 ? 5.289 -2.757 -17.348 1.00 84.88 99 THR A C 1
ATOM 792 O O . THR A 1 99 ? 6.326 -2.165 -17.632 1.00 84.88 99 THR A O 1
ATOM 795 N N . LEU A 1 100 ? 5.287 -4.003 -16.856 1.00 89.19 100 LEU A N 1
ATOM 796 C CA . LEU A 1 100 ? 6.485 -4.823 -16.633 1.00 89.19 100 LEU A CA 1
ATOM 797 C C . LEU A 1 100 ? 6.640 -5.949 -17.669 1.00 89.19 100 LEU A C 1
ATOM 799 O O . LEU A 1 100 ? 7.556 -6.766 -17.556 1.00 89.19 100 LEU A O 1
ATOM 803 N N . ALA A 1 101 ? 5.745 -6.030 -18.656 1.00 92.56 101 ALA A N 1
ATOM 804 C CA . ALA A 1 101 ? 5.797 -7.066 -19.676 1.00 92.56 101 ALA A CA 1
ATOM 805 C C . ALA A 1 101 ? 7.073 -6.945 -20.532 1.00 92.56 101 ALA A C 1
ATOM 807 O O . ALA A 1 101 ? 7.517 -5.832 -20.831 1.00 92.56 101 ALA A O 1
ATOM 808 N N . PRO A 1 102 ? 7.668 -8.071 -20.964 1.00 93.81 102 PRO A N 1
ATOM 809 C CA . PRO A 1 102 ? 8.858 -8.023 -21.794 1.00 93.81 102 PRO A CA 1
ATOM 810 C C . PRO A 1 102 ? 8.525 -7.540 -23.205 1.00 93.81 102 PRO A C 1
ATOM 812 O O . PRO A 1 102 ? 7.481 -7.878 -23.766 1.00 93.81 102 PRO A O 1
ATOM 815 N N . GLN A 1 103 ? 9.477 -6.852 -23.826 1.00 92.81 103 GLN A N 1
ATOM 816 C CA . GLN A 1 103 ? 9.470 -6.670 -25.272 1.00 92.81 103 GLN A CA 1
ATOM 817 C C . GLN A 1 103 ? 9.867 -7.985 -25.945 1.00 92.81 103 GLN A C 1
ATOM 819 O O . GLN A 1 103 ? 10.881 -8.586 -25.582 1.00 92.81 103 GLN A O 1
ATOM 824 N N . ILE A 1 104 ? 9.068 -8.435 -26.910 1.00 94.19 104 ILE A N 1
ATOM 825 C CA . ILE A 1 104 ? 9.340 -9.646 -27.689 1.00 94.19 104 ILE A CA 1
ATOM 826 C C . ILE A 1 104 ? 10.022 -9.217 -28.990 1.00 94.19 104 ILE A C 1
ATOM 828 O O . ILE A 1 104 ? 9.443 -8.446 -29.751 1.00 94.19 104 ILE A O 1
ATOM 832 N N . GLN A 1 105 ? 11.252 -9.680 -29.205 1.00 96.38 105 GLN A N 1
ATOM 833 C CA . GLN A 1 105 ? 12.033 -9.423 -30.420 1.00 96.38 105 GLN A CA 1
ATOM 834 C C . GLN A 1 105 ? 11.629 -10.380 -31.555 1.00 96.38 105 GLN A C 1
ATOM 836 O O . GLN A 1 105 ? 10.960 -11.387 -31.312 1.00 96.38 105 GLN A O 1
ATOM 841 N N . ASP A 1 106 ? 12.081 -10.102 -32.781 1.00 97.56 106 ASP A N 1
ATOM 842 C CA . ASP A 1 106 ? 11.760 -10.902 -33.977 1.00 97.56 106 ASP A CA 1
ATOM 843 C C . ASP A 1 106 ? 12.210 -12.372 -33.872 1.00 97.56 106 ASP A C 1
ATOM 845 O O . ASP A 1 106 ? 11.574 -13.263 -34.433 1.00 97.56 106 ASP A O 1
ATOM 849 N N . ASP A 1 107 ? 13.283 -12.645 -33.123 1.00 97.12 107 ASP A N 1
ATOM 850 C CA . ASP A 1 107 ? 13.807 -13.995 -32.872 1.00 97.12 107 ASP A CA 1
ATOM 851 C C . ASP A 1 107 ? 13.113 -14.724 -31.701 1.00 97.12 107 ASP A C 1
ATOM 853 O O . ASP A 1 107 ? 13.480 -15.846 -31.350 1.00 97.12 107 ASP A O 1
ATOM 857 N N . GLY A 1 108 ? 12.107 -14.094 -31.086 1.00 96.44 108 GLY A N 1
ATOM 858 C CA . GLY A 1 108 ? 11.385 -14.610 -29.924 1.00 96.44 108 GLY A CA 1
ATOM 859 C C . GLY A 1 108 ? 12.038 -14.305 -28.571 1.00 96.44 108 GLY A C 1
ATOM 860 O O . GLY A 1 108 ? 11.474 -14.678 -27.536 1.00 96.44 108 GLY A O 1
ATOM 861 N N . THR A 1 109 ? 13.180 -13.610 -28.535 1.00 97.06 109 THR A N 1
ATOM 862 C CA . THR A 1 109 ? 13.827 -13.179 -27.289 1.00 97.06 109 THR A CA 1
ATOM 863 C C . THR A 1 109 ? 12.912 -12.242 -26.500 1.00 97.06 109 THR A C 1
ATOM 865 O O . THR A 1 109 ? 12.344 -11.292 -27.040 1.00 97.06 109 THR A O 1
ATOM 868 N N . ARG A 1 110 ? 12.785 -12.486 -25.189 1.00 95.19 110 ARG A N 1
ATOM 869 C CA . ARG A 1 110 ? 12.000 -11.659 -24.258 1.00 95.19 110 ARG A CA 1
ATOM 870 C C . ARG A 1 110 ? 12.923 -10.746 -23.459 1.00 95.19 110 ARG A C 1
ATOM 872 O O . ARG A 1 110 ? 13.686 -11.221 -22.620 1.00 95.19 110 ARG A O 1
ATOM 879 N N . VAL A 1 111 ? 12.833 -9.442 -23.700 1.00 94.25 111 VAL A N 1
ATOM 880 C CA . VAL A 1 111 ? 13.679 -8.425 -23.065 1.00 94.25 111 VAL A CA 1
ATOM 881 C C . VAL A 1 111 ? 12.891 -7.677 -21.994 1.00 94.25 111 VAL A C 1
ATOM 883 O O . VAL A 1 111 ? 11.933 -6.968 -22.295 1.00 94.25 111 VAL A O 1
ATOM 886 N N . PHE A 1 112 ? 13.330 -7.796 -20.742 1.00 92.00 112 PHE A N 1
ATOM 887 C CA . PHE A 1 112 ? 12.810 -7.032 -19.605 1.00 92.00 112 PHE A CA 1
ATOM 888 C C . PHE A 1 112 ? 13.702 -5.807 -19.366 1.00 92.00 112 PHE A C 1
ATOM 890 O O . PHE A 1 112 ? 14.624 -5.841 -18.552 1.00 92.00 112 PHE A O 1
ATOM 897 N N . ALA A 1 113 ? 13.475 -4.736 -20.126 1.00 89.31 113 ALA A N 1
ATOM 898 C CA . ALA A 1 113 ? 14.244 -3.502 -19.993 1.00 89.31 113 ALA A CA 1
ATOM 899 C C . ALA A 1 113 ? 13.659 -2.612 -18.886 1.00 89.31 113 ALA A C 1
ATOM 901 O O . ALA A 1 113 ? 12.502 -2.208 -18.959 1.00 89.31 113 ALA A O 1
ATOM 902 N N . ALA A 1 114 ? 14.466 -2.272 -17.880 1.00 87.81 114 ALA A N 1
ATOM 903 C CA . ALA A 1 114 ? 14.082 -1.347 -16.818 1.00 87.81 114 ALA A CA 1
ATOM 904 C C . ALA A 1 114 ? 15.300 -0.536 -16.330 1.00 87.81 114 ALA A C 1
ATOM 906 O O . ALA A 1 114 ? 16.410 -1.077 -16.279 1.00 87.81 114 ALA A O 1
ATOM 907 N N . PRO A 1 115 ? 15.132 0.744 -15.942 1.00 89.31 115 PRO A N 1
ATOM 908 C CA . PRO A 1 115 ? 16.225 1.623 -15.518 1.00 89.31 115 PRO A CA 1
ATOM 909 C C . PRO A 1 115 ? 16.668 1.340 -14.068 1.00 89.31 115 PRO A C 1
ATOM 911 O O . PRO A 1 115 ? 16.690 2.229 -13.224 1.00 89.31 115 PRO A O 1
ATOM 914 N N . LEU A 1 116 ? 16.994 0.083 -13.755 1.00 89.00 116 LEU A N 1
ATOM 915 C CA . LEU A 1 116 ? 17.261 -0.363 -12.381 1.00 89.00 116 LEU A CA 1
ATOM 916 C C . LEU A 1 116 ? 18.733 -0.248 -11.973 1.00 89.00 116 LEU A C 1
ATOM 918 O O . LEU A 1 116 ? 19.037 -0.186 -10.783 1.00 89.00 116 LEU A O 1
ATOM 922 N N . GLY A 1 117 ? 19.669 -0.239 -12.927 1.00 90.75 117 GLY A N 1
ATOM 923 C CA . GLY A 1 117 ? 21.096 -0.350 -12.614 1.00 90.75 117 GLY A CA 1
ATOM 924 C C . GLY A 1 117 ? 21.384 -1.629 -11.814 1.00 90.75 117 GLY A C 1
ATOM 925 O O . GLY A 1 117 ? 21.192 -2.726 -12.324 1.00 90.75 117 GLY A O 1
ATOM 926 N N . LYS A 1 118 ? 21.832 -1.486 -10.557 1.00 92.75 118 LYS A N 1
ATOM 927 C CA . LYS A 1 118 ? 22.008 -2.599 -9.592 1.00 92.75 118 LYS A CA 1
ATOM 928 C C . LYS A 1 118 ? 20.888 -2.685 -8.539 1.00 92.75 118 LYS A C 1
ATOM 930 O O . LYS A 1 118 ? 21.027 -3.396 -7.546 1.00 92.75 118 LYS A O 1
ATOM 935 N N . GLY A 1 119 ? 19.834 -1.889 -8.698 1.00 91.31 119 GLY A N 1
ATOM 936 C CA . GLY A 1 119 ? 18.672 -1.874 -7.820 1.00 91.31 119 GLY A CA 1
ATOM 937 C C . GLY A 1 119 ? 17.770 -3.091 -8.022 1.00 91.31 119 GLY A C 1
ATOM 938 O O . GLY A 1 119 ? 17.877 -3.810 -9.013 1.00 91.31 119 GLY A O 1
ATOM 939 N N . HIS A 1 120 ? 16.857 -3.288 -7.074 1.00 90.62 120 HIS A N 1
ATOM 940 C CA . HIS A 1 120 ? 15.871 -4.365 -7.093 1.00 90.62 120 HIS A CA 1
ATOM 941 C C . HIS A 1 120 ? 14.472 -3.774 -6.924 1.00 90.62 120 HIS A C 1
ATOM 943 O O . HIS A 1 120 ? 14.299 -2.804 -6.184 1.00 90.62 120 HIS A O 1
ATOM 949 N N . VAL A 1 121 ? 13.484 -4.372 -7.590 1.00 88.75 121 VAL A N 1
ATOM 950 C CA . VAL A 1 121 ? 12.069 -4.008 -7.446 1.00 88.75 121 VAL A CA 1
ATOM 951 C C . VAL A 1 121 ? 11.363 -5.141 -6.703 1.00 88.75 121 VAL A C 1
ATOM 953 O O . VAL A 1 121 ? 11.290 -6.243 -7.250 1.00 88.75 121 VAL A O 1
ATOM 956 N N . PRO A 1 122 ? 10.863 -4.918 -5.475 1.00 91.44 122 PRO A N 1
ATOM 957 C CA . PRO A 1 122 ? 10.004 -5.893 -4.820 1.00 91.44 122 PRO A CA 1
ATOM 958 C C . PRO A 1 122 ? 8.656 -5.919 -5.546 1.00 91.44 122 PRO A C 1
ATOM 960 O O . PRO A 1 122 ? 8.007 -4.882 -5.670 1.00 91.44 122 PRO A O 1
ATOM 963 N N . ILE A 1 123 ? 8.260 -7.086 -6.050 1.00 93.00 123 ILE A N 1
ATOM 964 C CA . ILE A 1 123 ? 6.966 -7.307 -6.708 1.00 93.00 123 ILE A CA 1
ATOM 965 C C . ILE A 1 123 ? 6.161 -8.344 -5.926 1.00 93.00 123 ILE A C 1
ATOM 967 O O . ILE A 1 123 ? 6.743 -9.256 -5.341 1.00 93.00 123 ILE A O 1
ATOM 971 N N . ILE A 1 124 ? 4.837 -8.216 -5.939 1.00 96.19 124 ILE A N 1
ATOM 972 C CA . ILE A 1 124 ? 3.915 -9.051 -5.156 1.00 96.19 124 ILE A CA 1
ATOM 973 C C . ILE A 1 124 ? 2.851 -9.681 -6.056 1.00 96.19 124 ILE A C 1
ATOM 975 O O . ILE A 1 124 ? 2.399 -9.051 -7.009 1.00 96.19 124 ILE A O 1
ATOM 979 N N . ALA A 1 125 ? 2.440 -10.919 -5.781 1.00 96.19 125 ALA A N 1
ATOM 980 C CA . ALA A 1 125 ? 1.292 -11.510 -6.464 1.00 96.19 125 ALA A CA 1
ATOM 981 C C . ALA A 1 125 ? -0.015 -10.934 -5.898 1.00 96.19 125 ALA A C 1
ATOM 983 O O . ALA A 1 125 ? -0.160 -10.775 -4.684 1.00 96.19 125 ALA A O 1
ATOM 984 N N . LEU A 1 126 ? -1.014 -10.682 -6.745 1.00 94.56 126 LEU A N 1
ATOM 985 C CA . LEU A 1 126 ? -2.317 -10.180 -6.287 1.00 94.56 126 LEU A CA 1
ATOM 986 C C . LEU A 1 126 ? -2.981 -11.127 -5.274 1.00 94.56 126 LEU A C 1
ATOM 988 O O . LEU A 1 126 ? -3.643 -10.674 -4.338 1.00 94.56 126 LEU A O 1
ATOM 992 N N . ALA A 1 127 ? -2.778 -12.438 -5.429 1.00 96.19 127 ALA A N 1
ATOM 993 C CA . ALA A 1 127 ? -3.272 -13.439 -4.486 1.00 96.19 127 ALA A CA 1
ATOM 994 C C . ALA A 1 127 ? -2.691 -13.252 -3.070 1.00 96.19 127 ALA A C 1
ATOM 996 O O . ALA A 1 127 ? -3.420 -13.396 -2.084 1.00 96.19 127 ALA A O 1
ATOM 997 N N . ASP A 1 128 ? -1.420 -12.857 -2.965 1.00 97.44 128 ASP A N 1
ATOM 998 C CA . ASP A 1 128 ? -0.752 -12.639 -1.680 1.00 97.44 128 ASP A CA 1
ATOM 999 C C . ASP A 1 128 ? -1.259 -11.368 -0.991 1.00 97.44 128 ASP A C 1
ATOM 1001 O O . ASP A 1 128 ? -1.390 -11.342 0.232 1.00 97.44 128 ASP A O 1
ATOM 1005 N N . ILE A 1 129 ? -1.662 -10.340 -1.750 1.00 97.50 129 ILE A N 1
ATOM 1006 C CA . ILE A 1 129 ? -2.359 -9.172 -1.182 1.00 97.50 129 ILE A CA 1
ATOM 1007 C C . ILE A 1 129 ? -3.651 -9.620 -0.488 1.00 97.50 129 ILE A C 1
ATOM 1009 O O . ILE A 1 129 ? -3.932 -9.201 0.636 1.00 97.50 129 ILE A O 1
ATOM 1013 N N . GLY A 1 130 ? -4.418 -10.513 -1.124 1.00 96.75 130 GLY A N 1
ATOM 1014 C CA . GLY A 1 130 ? -5.613 -11.112 -0.527 1.00 96.75 130 GLY A CA 1
ATOM 1015 C C . GLY A 1 130 ? -5.304 -11.893 0.754 1.00 96.75 130 GLY A C 1
ATOM 1016 O O . GLY A 1 130 ? -6.007 -11.737 1.757 1.00 96.75 130 GLY A O 1
ATOM 1017 N N . TYR A 1 131 ? -4.223 -12.679 0.750 1.00 97.94 131 TYR A N 1
ATOM 1018 C CA . TYR A 1 131 ? -3.745 -13.403 1.928 1.00 97.94 131 TYR A CA 1
ATOM 1019 C C . TYR A 1 131 ? -3.392 -12.453 3.081 1.00 97.94 131 TYR A C 1
ATOM 1021 O O . 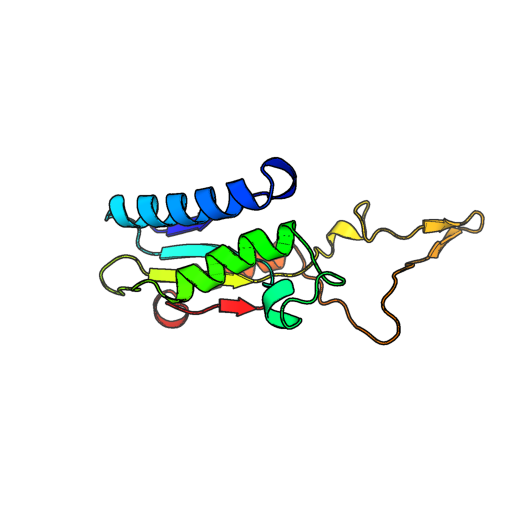TYR A 1 131 ? -3.909 -12.616 4.187 1.00 97.94 131 TYR A O 1
ATOM 1029 N N . PHE A 1 132 ? -2.575 -11.425 2.838 1.00 98.31 132 PHE A N 1
ATOM 1030 C CA . PHE A 1 132 ? -2.164 -10.484 3.882 1.00 98.31 132 PHE A CA 1
ATOM 1031 C C . PHE A 1 132 ? -3.314 -9.600 4.368 1.00 98.31 132 PHE A C 1
ATOM 1033 O O . PHE A 1 132 ? -3.414 -9.336 5.566 1.00 98.31 132 PHE A O 1
ATOM 1040 N N . ALA A 1 133 ? -4.237 -9.200 3.490 1.00 97.94 133 ALA A N 1
ATOM 1041 C CA . ALA A 1 133 ? -5.455 -8.507 3.901 1.00 97.94 133 ALA A CA 1
ATOM 1042 C C . ALA A 1 133 ? -6.293 -9.377 4.850 1.00 97.94 133 ALA A C 1
ATOM 1044 O O . 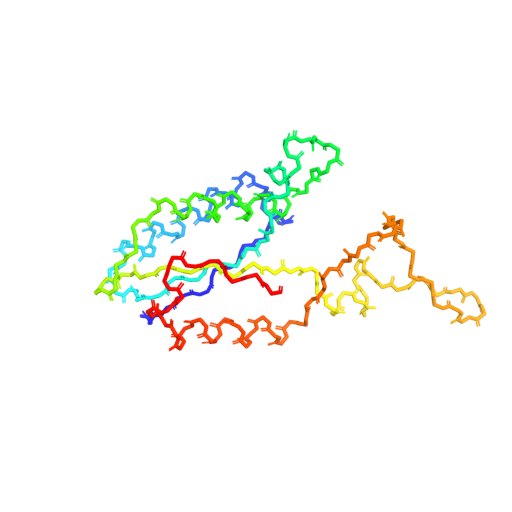ALA A 1 133 ? -6.766 -8.896 5.883 1.00 97.94 133 ALA A O 1
ATOM 1045 N N . ARG A 1 134 ? -6.437 -10.675 4.546 1.00 97.25 134 ARG A N 1
ATOM 1046 C CA . ARG A 1 134 ? -7.127 -11.615 5.433 1.00 97.25 134 ARG A CA 1
ATOM 1047 C C . ARG A 1 134 ? -6.381 -11.811 6.750 1.00 97.25 134 ARG A C 1
ATOM 1049 O O . ARG A 1 134 ? -7.015 -11.740 7.800 1.00 97.25 134 ARG A O 1
ATOM 1056 N N . TYR A 1 135 ? -5.062 -11.996 6.698 1.00 98.12 135 TYR A N 1
ATOM 1057 C CA . TYR A 1 135 ? -4.215 -12.100 7.883 1.00 98.12 135 TYR A CA 1
ATOM 1058 C C . TYR A 1 135 ? -4.433 -10.908 8.817 1.00 98.12 135 TYR A C 1
ATOM 1060 O O . TYR A 1 135 ? -4.668 -11.104 10.006 1.00 98.12 135 TYR A O 1
ATOM 1068 N N . ILE A 1 136 ? -4.437 -9.682 8.283 1.00 98.38 136 ILE A N 1
ATOM 1069 C CA . ILE A 1 136 ? -4.682 -8.470 9.070 1.00 98.38 136 ILE A CA 1
ATOM 1070 C C . ILE A 1 136 ? -6.041 -8.541 9.770 1.00 98.38 136 ILE A C 1
ATOM 1072 O O . ILE A 1 136 ? -6.101 -8.326 10.977 1.00 98.38 136 ILE A O 1
ATOM 1076 N N . PHE A 1 137 ? -7.118 -8.889 9.060 1.00 97.75 137 PHE A N 1
ATOM 1077 C CA . PHE A 1 137 ? -8.435 -9.023 9.694 1.00 97.75 137 PHE A CA 1
ATOM 1078 C C . PHE A 1 137 ? -8.465 -10.077 10.810 1.00 97.75 137 PHE A C 1
ATOM 1080 O O . PHE A 1 137 ? -9.131 -9.860 11.822 1.00 97.75 137 PHE A O 1
ATOM 1087 N N . ASP A 1 138 ? -7.749 -11.190 10.645 1.00 97.56 138 ASP A N 1
ATOM 1088 C CA . ASP A 1 138 ? -7.689 -12.266 11.641 1.00 97.56 138 ASP A CA 1
ATOM 1089 C C . ASP A 1 138 ? -6.819 -11.915 12.860 1.00 97.56 138 ASP A C 1
ATOM 1091 O O . ASP A 1 138 ? -7.061 -12.425 13.952 1.00 97.56 138 ASP A O 1
ATOM 1095 N N . HIS A 1 139 ? -5.870 -10.986 12.712 1.00 97.25 139 HIS A N 1
ATOM 1096 C CA . HIS A 1 139 ? -4.902 -10.601 13.746 1.00 97.25 139 HIS A CA 1
ATOM 1097 C C . HIS A 1 139 ? -5.106 -9.153 14.219 1.00 97.25 139 HIS A C 1
ATOM 1099 O O . HIS A 1 139 ? -4.157 -8.429 14.521 1.00 97.25 139 HIS A O 1
ATOM 1105 N N . ARG A 1 140 ? -6.372 -8.728 14.329 1.00 96.00 140 ARG A N 1
ATOM 1106 C CA . ARG A 1 140 ? -6.804 -7.349 14.627 1.00 96.00 140 ARG A CA 1
ATOM 1107 C C . ARG A 1 140 ? -6.026 -6.642 15.742 1.00 96.00 140 ARG A C 1
ATOM 1109 O O . ARG A 1 140 ? -5.693 -5.465 15.605 1.00 96.00 140 ARG A O 1
ATOM 1116 N N . THR A 1 141 ? -5.782 -7.321 16.863 1.00 96.44 141 THR A N 1
ATOM 1117 C CA . THR A 1 141 ? -5.058 -6.738 18.007 1.00 96.44 141 THR A CA 1
ATOM 1118 C C . THR A 1 141 ? -3.587 -6.500 17.681 1.00 96.44 141 THR A C 1
ATOM 1120 O O . THR A 1 141 ? -3.041 -5.459 18.031 1.00 96.44 141 THR A O 1
ATOM 1123 N N . GLU A 1 142 ? -2.957 -7.445 16.990 1.00 97.56 142 GLU A N 1
ATOM 1124 C CA . GLU A 1 142 ? -1.528 -7.429 16.671 1.00 97.56 142 GLU A CA 1
ATOM 1125 C C . GLU A 1 142 ? -1.206 -6.433 15.556 1.00 97.56 142 GLU A C 1
ATOM 1127 O O . GLU A 1 142 ? -0.166 -5.773 15.583 1.00 97.56 142 GLU A O 1
ATOM 1132 N N . THR A 1 143 ? -2.114 -6.294 14.589 1.00 97.81 143 THR A N 1
ATOM 1133 C CA . THR A 1 143 ? -1.929 -5.425 13.422 1.00 97.81 143 THR A CA 1
ATOM 1134 C C . THR A 1 143 ? -2.499 -4.023 13.614 1.00 97.81 143 THR A C 1
ATOM 1136 O O . THR A 1 143 ? -2.320 -3.167 12.743 1.00 97.81 143 THR A O 1
ATOM 1139 N N . SER A 1 144 ? -3.187 -3.750 14.726 1.00 98.19 144 SER A N 1
ATOM 1140 C CA . SER A 1 144 ? -3.622 -2.396 15.073 1.00 98.19 144 SER A CA 1
ATOM 1141 C C . SER A 1 144 ? -2.420 -1.448 15.086 1.00 98.19 144 SER A C 1
ATOM 1143 O O . SER A 1 144 ? -1.392 -1.761 15.678 1.00 98.19 144 SER A O 1
ATOM 1145 N N . THR A 1 145 ? -2.572 -0.296 14.432 1.00 98.25 145 THR A N 1
ATOM 1146 C CA . THR A 1 145 ? -1.546 0.741 14.217 1.00 98.25 145 THR A CA 1
ATOM 1147 C C . THR A 1 145 ? -0.308 0.314 13.426 1.00 98.25 145 THR A C 1
ATOM 1149 O O . THR A 1 145 ? 0.683 1.047 13.390 1.00 98.25 145 THR A O 1
ATOM 1152 N N . LYS A 1 146 ? -0.333 -0.856 12.778 1.00 98.25 146 LYS A N 1
ATOM 1153 C CA . LYS A 1 146 ? 0.797 -1.372 11.997 1.00 98.25 146 LYS A CA 1
ATOM 1154 C C . LYS A 1 146 ? 0.639 -1.103 10.508 1.00 98.25 146 LYS A C 1
ATOM 1156 O O . LYS A 1 146 ? -0.463 -1.167 9.967 1.00 98.25 146 LYS A O 1
ATOM 1161 N N . ASP A 1 147 ? 1.781 -0.868 9.875 1.00 98.25 147 ASP A N 1
ATOM 1162 C CA . ASP A 1 147 ? 1.971 -0.915 8.430 1.00 98.25 147 ASP A CA 1
ATOM 1163 C C . ASP A 1 147 ? 2.711 -2.210 8.085 1.00 98.25 147 ASP A C 1
ATOM 1165 O O . ASP A 1 147 ? 3.882 -2.379 8.435 1.00 98.25 147 ASP A O 1
ATOM 1169 N N . LEU A 1 148 ? 1.997 -3.151 7.472 1.00 97.81 148 LEU A N 1
ATOM 1170 C CA . LEU A 1 148 ? 2.571 -4.389 6.966 1.00 97.81 148 LEU A CA 1
ATOM 1171 C C . LEU A 1 148 ? 3.071 -4.119 5.551 1.00 97.81 148 LEU A C 1
ATOM 1173 O O . LEU A 1 148 ? 2.272 -3.883 4.648 1.00 97.81 148 LEU A O 1
ATOM 1177 N N . LYS A 1 149 ? 4.393 -4.160 5.380 1.00 96.31 149 LYS A N 1
ATOM 1178 C CA . LYS A 1 149 ? 5.051 -4.011 4.081 1.00 96.31 149 LYS A CA 1
ATOM 1179 C C . LYS A 1 149 ? 5.381 -5.383 3.525 1.00 96.31 149 LYS A C 1
ATOM 1181 O O . LYS A 1 149 ? 6.139 -6.113 4.167 1.00 96.31 149 LYS A O 1
ATOM 1186 N N . VAL A 1 150 ? 4.805 -5.712 2.375 1.00 93.56 150 VAL A N 1
ATOM 1187 C CA . VAL A 1 150 ? 4.897 -7.034 1.742 1.00 93.56 150 VAL A CA 1
ATOM 1188 C C . VAL A 1 150 ? 5.188 -6.929 0.254 1.00 93.56 150 VAL A C 1
ATOM 1190 O O . VAL A 1 150 ? 4.725 -5.953 -0.382 1.00 93.56 150 VAL A O 1
#

pLDDT: mean 95.32, std 4.46, range [60.19, 98.88]

Foldseek 3Di:
DAEDEDDDFCVPQNLVVLLVVLVVVVVVLQVVFRYAEYEYEAEALQCVVVVNDCVRDDGRRNSRNNSLVVVLPDDADNVTHFYAYEYEFAAPCCCVPHPQPFDQDPVRDTHRDDPQVPHDGDHYHPVVVVVVVVVCSVPVVPRGSYYHYD

Sequence (150 aa):
CYGVFVNTDSFTIGEQAEVFAGIRIFELAKQVGTLKHYIWSSLDYITKKTNYNPIYECDHYNGKGRVADWMQQQPSDINGMVWSILTTGPYMESLYGGTLAPQIQDDGTRVFAAPLGKGHVPIIALADIGYFARYIFDHRTETSTKDLKV